Protein AF-A0A3D1B6G7-F1 (afdb_monomer)

Secondary structure (DSSP, 8-state):
---HHHHHHHHHHHHHHHHHTT-SS--HHHHHHHHHHHHTTT----HHHHHTT--HHHHHHHHHHHSPPPP-

pLDDT: mean 94.55, std 4.97, range [62.56, 98.38]

Structure (mmCIF, N/CA/C/O backbone):
data_AF-A0A3D1B6G7-F1
#
_entry.id   AF-A0A3D1B6G7-F1
#
loop_
_atom_site.group_PDB
_atom_site.id
_atom_site.type_symbol
_atom_site.label_atom_id
_atom_site.label_alt_id
_atom_site.label_comp_id
_atom_site.label_asym_id
_atom_site.label_entity_id
_atom_site.label_seq_id
_atom_site.pdbx_PDB_ins_code
_atom_site.Cartn_x
_atom_site.Cartn_y
_atom_site.Cartn_z
_atom_site.occupancy
_atom_site.B_iso_or_equiv
_atom_site.auth_seq_id
_atom_site.auth_comp_id
_atom_site.auth_asym_id
_atom_site.auth_atom_id
_atom_site.pdbx_PDB_model_num
ATOM 1 N N . GLY A 1 1 ? -0.379 2.632 13.999 1.00 82.12 1 GLY A N 1
ATOM 2 C CA . GLY A 1 1 ? 0.087 2.763 12.600 1.00 82.12 1 GLY A CA 1
ATOM 3 C C . GLY A 1 1 ? 0.328 1.393 11.983 1.00 82.12 1 GLY A C 1
ATOM 4 O O . GLY A 1 1 ? 0.359 0.417 12.718 1.00 82.12 1 GLY A O 1
ATOM 5 N N . ALA A 1 2 ? 0.512 1.305 10.663 1.00 91.50 2 ALA A N 1
ATOM 6 C CA . ALA A 1 2 ? 0.491 0.030 9.924 1.00 91.50 2 ALA A CA 1
ATOM 7 C C . ALA A 1 2 ? 1.698 -0.916 10.168 1.00 91.50 2 ALA A C 1
ATOM 9 O O . ALA A 1 2 ? 1.644 -2.102 9.824 1.00 91.50 2 ALA A O 1
ATOM 10 N N . GLY A 1 3 ? 2.773 -0.408 10.785 1.00 94.19 3 GLY A N 1
ATOM 11 C CA . GLY A 1 3 ? 3.959 -1.173 11.188 1.00 94.19 3 GLY A CA 1
ATOM 12 C C . GLY A 1 3 ? 4.876 -1.608 10.029 1.00 94.19 3 GLY A C 1
ATOM 13 O O . GLY A 1 3 ? 4.527 -1.463 8.856 1.00 94.19 3 GLY A O 1
ATOM 14 N N . PRO A 1 4 ? 6.049 -2.197 10.329 1.00 95.50 4 PRO A N 1
ATOM 15 C CA . PRO A 1 4 ? 7.060 -2.555 9.321 1.00 95.50 4 PRO A CA 1
ATOM 16 C C . PRO A 1 4 ? 6.592 -3.634 8.332 1.00 95.50 4 PRO A C 1
ATOM 18 O O . PRO A 1 4 ? 7.071 -3.725 7.207 1.00 95.50 4 PRO A O 1
ATOM 21 N N . ARG A 1 5 ? 5.607 -4.457 8.710 1.00 96.75 5 ARG A N 1
ATOM 22 C CA . ARG A 1 5 ? 5.026 -5.451 7.795 1.00 96.75 5 ARG A CA 1
ATOM 23 C C . ARG A 1 5 ? 4.241 -4.799 6.652 1.00 96.75 5 ARG A C 1
ATOM 25 O O . ARG A 1 5 ? 4.142 -5.398 5.586 1.00 96.75 5 ARG A O 1
ATOM 32 N N . ALA A 1 6 ? 3.684 -3.604 6.863 1.00 97.19 6 ALA A N 1
ATOM 33 C CA . ALA A 1 6 ? 2.953 -2.891 5.823 1.00 97.19 6 ALA A CA 1
ATOM 34 C C . ALA A 1 6 ? 3.889 -2.346 4.740 1.00 97.19 6 ALA A C 1
ATOM 36 O O . ALA A 1 6 ? 3.595 -2.512 3.562 1.00 97.19 6 ALA A O 1
ATOM 37 N N . SER A 1 7 ? 5.042 -1.777 5.110 1.00 95.62 7 SER A N 1
ATOM 38 C CA . SER A 1 7 ? 6.020 -1.288 4.128 1.00 95.62 7 SER A CA 1
ATOM 39 C C . SER A 1 7 ? 6.583 -2.425 3.272 1.00 95.62 7 SER A C 1
ATOM 41 O O . SER A 1 7 ? 6.634 -2.306 2.050 1.00 95.62 7 SER A O 1
ATOM 43 N N . ILE A 1 8 ? 6.908 -3.571 3.883 1.00 98.06 8 ILE A N 1
ATOM 44 C CA . ILE A 1 8 ? 7.343 -4.774 3.152 1.00 98.06 8 ILE A CA 1
ATOM 45 C C . ILE A 1 8 ? 6.257 -5.246 2.174 1.00 98.06 8 ILE A C 1
ATOM 47 O O . ILE A 1 8 ? 6.561 -5.565 1.023 1.00 98.06 8 ILE A O 1
ATOM 51 N N . ALA A 1 9 ? 4.996 -5.292 2.614 1.00 98.25 9 ALA A N 1
ATOM 52 C CA . ALA A 1 9 ? 3.879 -5.698 1.766 1.00 98.25 9 ALA A CA 1
ATOM 53 C C . ALA A 1 9 ? 3.652 -4.718 0.603 1.00 98.25 9 ALA A C 1
ATOM 55 O O . ALA A 1 9 ? 3.507 -5.171 -0.528 1.00 98.25 9 ALA A O 1
ATOM 56 N N . LEU A 1 10 ? 3.713 -3.402 0.844 1.00 97.56 10 LEU A N 1
ATOM 57 C CA . LEU A 1 10 ? 3.603 -2.380 -0.205 1.00 97.56 10 LEU A CA 1
ATOM 58 C C . LEU A 1 10 ? 4.659 -2.572 -1.294 1.00 97.56 10 LEU A C 1
ATOM 60 O O . LEU A 1 10 ? 4.310 -2.618 -2.468 1.00 97.56 10 LEU A O 1
ATOM 64 N N . VAL A 1 11 ? 5.930 -2.752 -0.921 1.00 97.81 11 VAL A N 1
ATOM 65 C CA . VAL A 1 11 ? 7.016 -2.950 -1.897 1.00 97.81 11 VAL A CA 1
ATOM 66 C C . VAL A 1 11 ? 6.814 -4.233 -2.705 1.00 97.81 11 VAL A C 1
ATOM 68 O O . VAL A 1 11 ? 6.995 -4.232 -3.922 1.00 97.81 11 VAL A O 1
ATOM 71 N N . ARG A 1 12 ? 6.418 -5.334 -2.053 1.00 98.38 12 ARG A N 1
ATOM 72 C CA . ARG A 1 12 ? 6.157 -6.612 -2.737 1.00 98.38 12 ARG A CA 1
ATOM 73 C C . ARG A 1 12 ? 4.989 -6.503 -3.716 1.00 98.38 12 ARG A C 1
ATOM 75 O O . ARG A 1 12 ? 5.128 -6.917 -4.864 1.00 98.38 12 ARG A O 1
ATOM 82 N N . CYS A 1 13 ? 3.872 -5.923 -3.286 1.00 98.38 13 CYS A N 1
ATOM 83 C CA . CYS A 1 13 ? 2.694 -5.739 -4.128 1.00 98.38 13 CYS A CA 1
ATOM 84 C C . CYS A 1 13 ? 2.965 -4.774 -5.289 1.00 98.38 13 CYS A C 1
ATOM 86 O O . CYS A 1 13 ? 2.576 -5.074 -6.412 1.00 98.38 13 CYS A O 1
ATOM 88 N N . ALA A 1 14 ? 3.691 -3.677 -5.055 1.00 98.12 14 ALA A N 1
ATOM 89 C CA . ALA A 1 14 ? 4.044 -2.722 -6.102 1.00 98.12 14 ALA A CA 1
ATOM 90 C C . ALA A 1 14 ? 4.938 -3.354 -7.183 1.00 98.12 14 ALA A C 1
ATOM 92 O O . ALA A 1 14 ? 4.692 -3.161 -8.369 1.00 98.12 14 ALA A O 1
ATOM 93 N N . ARG A 1 15 ? 5.921 -4.183 -6.799 1.00 98.31 15 ARG A N 1
ATOM 94 C CA . ARG A 1 15 ? 6.739 -4.954 -7.759 1.00 98.31 15 ARG A CA 1
ATOM 95 C C . ARG A 1 15 ? 5.903 -5.937 -8.575 1.00 98.31 15 ARG A C 1
ATOM 97 O O . ARG A 1 15 ? 6.068 -6.011 -9.786 1.00 98.31 15 ARG A O 1
ATOM 104 N N . ALA A 1 16 ? 4.994 -6.667 -7.927 1.00 98.12 16 ALA A N 1
ATOM 105 C CA . ALA A 1 16 ? 4.090 -7.576 -8.628 1.00 98.12 16 ALA A CA 1
ATOM 106 C C . ALA A 1 16 ? 3.179 -6.819 -9.607 1.00 98.12 16 ALA A C 1
ATOM 108 O O . ALA A 1 16 ? 2.976 -7.261 -10.731 1.00 98.12 16 ALA A O 1
ATOM 109 N N . ARG A 1 17 ? 2.666 -5.652 -9.205 1.00 98.25 17 ARG A N 1
ATOM 110 C CA . ARG A 1 17 ? 1.813 -4.804 -10.041 1.00 98.25 17 ARG A CA 1
ATOM 111 C C . ARG A 1 17 ? 2.569 -4.214 -11.237 1.00 98.25 17 ARG A C 1
ATOM 113 O O . ARG A 1 17 ? 2.034 -4.256 -12.340 1.00 98.25 17 ARG A O 1
ATOM 120 N N . ALA A 1 18 ? 3.811 -3.766 -11.041 1.00 98.25 18 ALA A N 1
ATOM 121 C CA . ALA A 1 18 ? 4.693 -3.331 -12.124 1.00 98.25 18 ALA A CA 1
ATOM 122 C C . ALA A 1 18 ? 4.924 -4.456 -13.146 1.00 98.25 1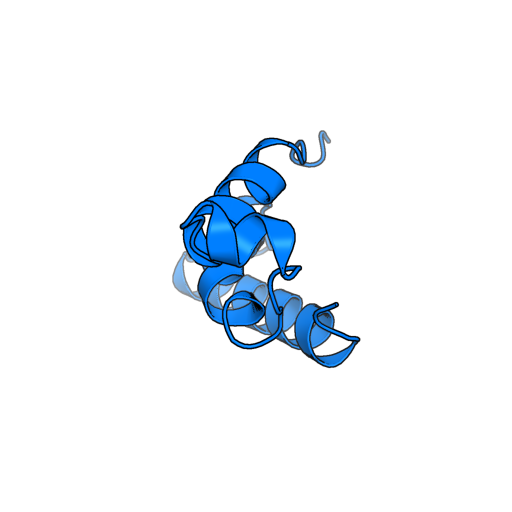8 ALA A C 1
ATOM 124 O O . ALA A 1 18 ? 4.734 -4.245 -14.342 1.00 98.25 18 ALA A O 1
ATOM 125 N N . LEU A 1 19 ? 5.219 -5.671 -12.667 1.00 98.06 19 LEU A N 1
ATOM 126 C CA . LEU A 1 19 ? 5.409 -6.845 -13.520 1.00 98.06 19 LEU A CA 1
ATOM 127 C C . LEU A 1 19 ? 4.141 -7.200 -14.311 1.00 98.06 19 LEU A C 1
ATOM 129 O O . LEU A 1 19 ? 4.208 -7.408 -15.517 1.00 98.06 19 LEU A O 1
ATOM 133 N N . LEU A 1 20 ? 2.975 -7.228 -13.655 1.00 97.50 20 LEU A N 1
ATOM 134 C CA . LEU A 1 20 ? 1.690 -7.518 -14.308 1.00 97.50 20 LEU A CA 1
ATOM 135 C C . LEU A 1 20 ? 1.294 -6.456 -15.344 1.00 97.50 20 LEU A C 1
ATOM 137 O O . LEU A 1 20 ? 0.586 -6.766 -16.297 1.00 97.50 20 LEU A O 1
ATOM 141 N N . ARG A 1 21 ? 1.753 -5.214 -15.169 1.00 96.44 21 ARG A N 1
ATOM 142 C CA . ARG A 1 21 ? 1.586 -4.115 -16.129 1.00 96.44 21 ARG A CA 1
ATOM 143 C C . ARG A 1 21 ? 2.603 -4.171 -17.284 1.00 96.44 21 ARG A C 1
ATOM 145 O O . ARG A 1 21 ? 2.484 -3.383 -18.216 1.00 96.44 21 ARG A O 1
ATOM 152 N N . GLY A 1 22 ? 3.587 -5.074 -17.236 1.00 97.19 22 GLY A N 1
ATOM 153 C CA . GLY A 1 22 ? 4.667 -5.179 -18.225 1.00 97.19 22 GLY A CA 1
ATOM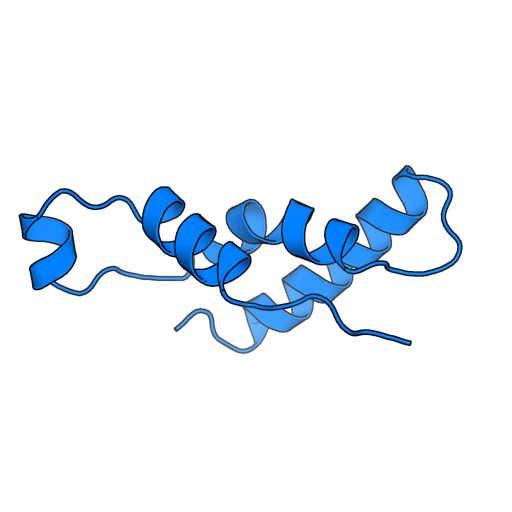 154 C C . GLY A 1 22 ? 5.754 -4.108 -18.080 1.00 97.19 22 GLY A C 1
ATOM 155 O O . GLY A 1 22 ? 6.417 -3.784 -19.058 1.00 97.19 22 GLY A O 1
ATOM 156 N N . GLY A 1 23 ? 5.901 -3.509 -16.893 1.00 95.62 23 GLY A N 1
ATOM 157 C CA . GLY A 1 23 ? 6.924 -2.503 -16.613 1.00 95.62 23 GLY A CA 1
ATOM 158 C C . GLY A 1 23 ? 8.180 -3.092 -15.971 1.00 95.62 23 GLY A C 1
ATOM 159 O O . GLY A 1 23 ? 8.090 -3.942 -15.085 1.00 95.62 23 GLY A O 1
ATOM 160 N N . ASP A 1 24 ? 9.343 -2.565 -16.351 1.00 95.81 24 ASP A N 1
ATOM 161 C CA . ASP A 1 24 ? 10.645 -2.994 -15.815 1.00 95.81 24 ASP A CA 1
ATOM 162 C C . ASP A 1 24 ? 10.957 -2.413 -14.427 1.00 95.81 24 ASP A C 1
ATOM 164 O O . ASP A 1 24 ? 11.836 -2.894 -13.709 1.00 95.81 24 ASP A O 1
ATOM 168 N N . PHE A 1 25 ? 10.238 -1.363 -14.027 1.00 96.19 25 PHE A N 1
ATOM 169 C CA . PHE A 1 25 ? 10.415 -0.686 -12.749 1.00 96.19 25 PHE A CA 1
ATOM 170 C C . PHE A 1 25 ? 9.079 -0.268 -12.135 1.00 96.19 25 PHE A C 1
ATOM 172 O O . PHE A 1 25 ? 8.069 -0.074 -12.816 1.00 96.19 25 PHE A O 1
ATOM 179 N N . VAL A 1 26 ? 9.098 -0.124 -10.810 1.00 97.19 26 VAL A N 1
ATOM 180 C CA . VAL A 1 26 ? 7.960 0.355 -10.022 1.00 97.19 26 VAL A CA 1
ATOM 181 C C . VAL A 1 26 ? 7.780 1.851 -10.250 1.00 97.19 26 VAL A C 1
ATOM 183 O O . VAL A 1 26 ? 8.721 2.620 -10.059 1.00 97.19 26 VAL A O 1
ATOM 186 N N . VAL A 1 27 ? 6.559 2.263 -10.587 1.00 95.50 27 VAL A N 1
ATOM 187 C CA . VAL A 1 27 ? 6.160 3.677 -10.611 1.00 95.50 27 VAL A CA 1
ATOM 188 C C . VAL A 1 27 ? 5.295 4.017 -9.387 1.00 95.50 27 VAL A C 1
ATOM 190 O O . VAL A 1 27 ? 4.760 3.109 -8.743 1.00 95.50 27 VAL A O 1
ATOM 193 N N . PRO A 1 28 ? 5.116 5.306 -9.037 1.00 94.94 28 PRO A N 1
ATOM 194 C CA . PRO A 1 28 ? 4.294 5.708 -7.891 1.00 94.94 28 PRO A CA 1
ATOM 195 C C . PRO A 1 28 ? 2.876 5.115 -7.900 1.00 94.94 28 PRO A C 1
ATOM 197 O O . PRO A 1 28 ? 2.377 4.703 -6.852 1.00 94.94 28 PRO A O 1
ATOM 200 N N . ASP A 1 29 ? 2.262 4.982 -9.075 1.00 94.44 29 ASP A N 1
ATOM 201 C CA . ASP A 1 29 ? 0.922 4.405 -9.238 1.00 94.44 29 ASP A CA 1
ATOM 202 C C . ASP A 1 29 ? 0.854 2.914 -8.883 1.00 94.44 29 ASP A C 1
ATOM 204 O O . ASP A 1 29 ? -0.182 2.435 -8.415 1.00 94.44 29 ASP A O 1
ATOM 208 N N . ASP A 1 30 ? 1.954 2.170 -9.036 1.00 97.00 30 ASP A N 1
ATOM 209 C CA . ASP A 1 30 ? 2.012 0.772 -8.606 1.00 97.00 30 ASP A CA 1
ATOM 210 C C . ASP A 1 30 ? 1.959 0.676 -7.070 1.00 97.00 30 ASP A C 1
ATOM 212 O O . ASP A 1 30 ? 1.336 -0.232 -6.520 1.00 97.00 30 ASP A O 1
ATOM 216 N N . VAL A 1 31 ? 2.555 1.644 -6.363 1.00 96.31 31 VAL A N 1
ATOM 217 C CA . VAL A 1 31 ? 2.493 1.734 -4.895 1.00 96.31 31 VAL A CA 1
ATOM 218 C C . VAL A 1 31 ? 1.112 2.205 -4.442 1.00 96.31 31 VAL A C 1
ATOM 220 O O . VAL A 1 31 ? 0.485 1.547 -3.606 1.00 96.31 31 VAL A O 1
ATOM 223 N N . LYS A 1 32 ? 0.608 3.312 -5.009 1.00 95.12 32 LYS A N 1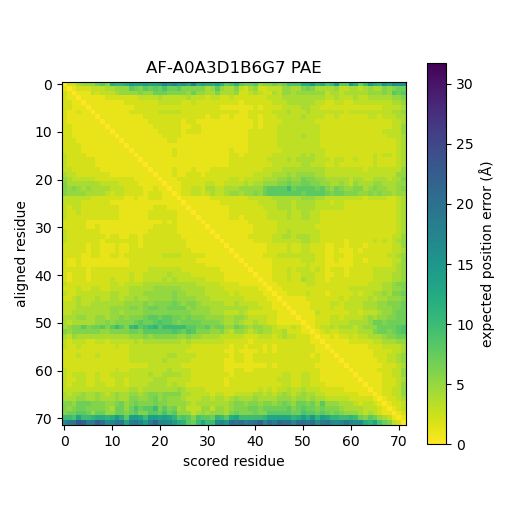
ATOM 224 C CA . LYS A 1 32 ? -0.706 3.876 -4.654 1.00 95.12 32 LYS A CA 1
ATOM 225 C C . LYS A 1 32 ? -1.836 2.881 -4.935 1.00 95.12 32 LYS A C 1
ATOM 227 O O . LYS A 1 32 ? -2.709 2.699 -4.090 1.00 95.12 32 LYS A O 1
ATOM 232 N N . GLY A 1 33 ? -1.766 2.149 -6.048 1.00 95.69 33 GLY A N 1
ATOM 233 C CA . GLY A 1 33 ? -2.752 1.129 -6.418 1.00 95.69 33 GLY A CA 1
ATOM 234 C C . GLY A 1 33 ? -2.844 -0.056 -5.448 1.00 95.69 33 GLY A C 1
ATOM 235 O O . GLY A 1 33 ? -3.875 -0.722 -5.391 1.00 95.69 33 GLY A O 1
ATOM 236 N N . CYS A 1 34 ? -1.803 -0.316 -4.652 1.00 97.06 34 CYS A N 1
ATOM 237 C CA . CYS A 1 34 ? -1.797 -1.380 -3.644 1.00 97.06 34 CYS A CA 1
ATOM 238 C C . CYS A 1 34 ? -2.080 -0.876 -2.219 1.00 97.06 34 CYS A C 1
ATOM 240 O O . CYS A 1 34 ? -2.252 -1.687 -1.304 1.00 97.06 34 CYS A O 1
ATOM 242 N N . ALA A 1 35 ? -2.150 0.441 -2.012 1.00 96.69 35 ALA A N 1
ATOM 243 C CA . ALA A 1 35 ? -2.170 1.044 -0.686 1.00 96.69 35 ALA A CA 1
ATOM 244 C C . ALA A 1 35 ? -3.385 0.629 0.149 1.00 96.69 35 ALA A C 1
ATOM 246 O O . ALA A 1 35 ? -3.213 0.131 1.259 1.00 96.69 35 ALA A O 1
ATOM 247 N N . LEU A 1 36 ? -4.604 0.732 -0.389 1.00 97.25 36 LEU A N 1
ATOM 248 C CA . LEU A 1 36 ? -5.803 0.340 0.359 1.00 97.25 36 LEU A CA 1
ATOM 249 C C . LEU A 1 36 ? -5.809 -1.152 0.697 1.00 97.25 36 LEU A C 1
ATOM 251 O O . LEU A 1 36 ? -6.141 -1.527 1.818 1.00 97.25 36 LEU A O 1
ATOM 255 N N . ALA A 1 37 ? -5.438 -2.020 -0.248 1.00 97.38 37 ALA A N 1
ATOM 256 C CA . ALA A 1 37 ? -5.393 -3.464 -0.011 1.00 97.38 37 ALA A CA 1
ATOM 257 C C . ALA A 1 37 ? -4.430 -3.826 1.134 1.00 97.38 37 ALA A C 1
ATOM 259 O O . ALA A 1 37 ? -4.743 -4.686 1.954 1.00 97.38 37 ALA A O 1
ATOM 260 N N . VAL A 1 38 ? -3.289 -3.134 1.229 1.00 97.81 38 VAL A N 1
ATOM 261 C CA . VAL A 1 38 ? -2.288 -3.377 2.274 1.00 97.81 38 VAL A CA 1
ATOM 262 C C . VAL A 1 38 ? -2.651 -2.706 3.600 1.00 97.81 38 VAL A C 1
ATOM 264 O O . VAL A 1 38 ? -2.432 -3.306 4.650 1.00 97.81 38 VAL A O 1
ATOM 267 N N . LEU A 1 39 ? -3.177 -1.480 3.583 1.00 97.44 39 LEU A N 1
ATOM 268 C CA . LEU A 1 39 ? -3.271 -0.629 4.774 1.00 97.44 39 LEU A CA 1
ATOM 269 C C . LEU A 1 39 ? -4.614 -0.711 5.507 1.00 97.44 39 LEU A C 1
ATOM 271 O O . LEU A 1 39 ? -4.611 -0.591 6.732 1.00 97.44 39 LEU A O 1
ATOM 275 N N . ARG A 1 40 ? -5.742 -0.940 4.815 1.00 96.56 40 ARG A N 1
ATOM 276 C CA . ARG A 1 40 ? -7.091 -0.760 5.399 1.00 96.56 40 ARG A CA 1
ATOM 277 C C . ARG A 1 40 ? -7.389 -1.628 6.620 1.00 96.56 40 ARG A C 1
ATOM 279 O O . ARG A 1 40 ? -8.110 -1.229 7.519 1.00 96.56 40 ARG A O 1
ATOM 286 N N . HIS A 1 41 ? -6.778 -2.805 6.686 1.00 95.88 41 HIS A N 1
ATOM 287 C CA . HIS A 1 41 ? -6.938 -3.751 7.794 1.00 95.88 41 HIS A CA 1
ATOM 288 C C . HIS A 1 41 ? -5.818 -3.634 8.846 1.00 95.88 41 HIS A C 1
ATOM 290 O O . HIS A 1 41 ? -5.702 -4.478 9.733 1.00 95.88 41 HIS A O 1
ATOM 296 N N . ARG A 1 42 ? -4.936 -2.632 8.724 1.00 95.94 42 ARG A N 1
ATOM 297 C CA . ARG A 1 42 ? -3.732 -2.451 9.559 1.00 95.94 42 ARG A CA 1
ATOM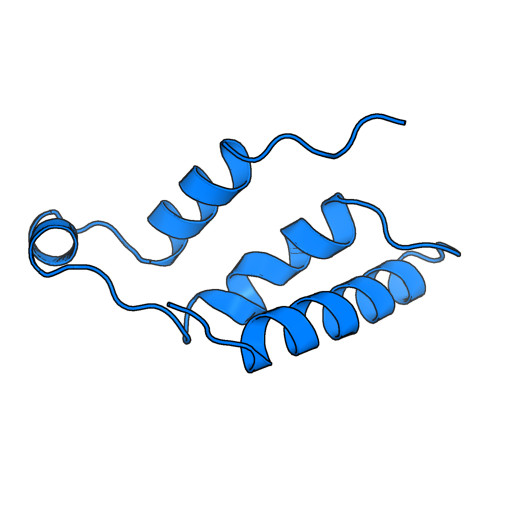 298 C C . ARG A 1 42 ? -3.711 -1.146 10.338 1.00 95.94 42 ARG A C 1
ATOM 300 O O . ARG A 1 42 ? -2.775 -0.900 11.100 1.00 95.94 42 ARG A O 1
ATOM 307 N N . VAL A 1 43 ? -4.699 -0.295 10.119 1.00 94.56 43 VAL A N 1
ATOM 308 C CA . VAL A 1 43 ? -4.863 0.972 10.821 1.00 94.56 43 VAL A CA 1
ATOM 309 C C . VAL A 1 43 ? -6.167 0.937 11.603 1.00 94.56 43 VAL A C 1
ATOM 311 O O . VAL A 1 43 ? -7.059 0.146 11.311 1.00 94.56 43 VAL A O 1
ATOM 314 N N . ARG A 1 44 ? -6.244 1.767 12.636 1.00 93.38 44 ARG A N 1
ATOM 315 C CA . ARG A 1 44 ? -7.465 2.011 13.394 1.00 93.38 44 ARG A CA 1
ATOM 316 C C . ARG A 1 44 ? -7.707 3.507 13.385 1.00 93.38 44 ARG A C 1
ATOM 318 O O . ARG A 1 44 ? -6.737 4.268 13.427 1.00 93.38 44 ARG A O 1
ATOM 325 N N . LEU A 1 45 ? -8.973 3.885 13.307 1.00 93.81 45 LEU A N 1
ATOM 326 C CA . LEU A 1 45 ? -9.387 5.265 13.491 1.00 93.81 45 LEU A CA 1
ATOM 327 C C . LEU A 1 45 ? -9.181 5.660 14.949 1.00 93.81 45 LEU A C 1
ATOM 329 O O . LEU A 1 45 ? -9.172 4.805 15.843 1.00 93.81 45 LEU A O 1
ATOM 333 N N . SER A 1 46 ? -8.981 6.951 15.175 1.00 93.69 46 SER A N 1
ATOM 334 C CA . SER A 1 46 ? -9.149 7.494 16.513 1.00 93.69 46 SER A CA 1
ATOM 335 C C . SER A 1 46 ? -10.648 7.517 16.858 1.00 93.69 46 SER A C 1
ATOM 337 O O . SER A 1 46 ? -11.475 7.521 15.940 1.00 93.69 46 SER A O 1
ATOM 339 N N . PRO A 1 47 ? -11.020 7.509 18.149 1.00 93.81 47 PRO A N 1
ATOM 340 C CA . PRO A 1 47 ? -12.424 7.533 18.558 1.00 93.81 47 PRO A CA 1
ATOM 341 C C . PRO A 1 47 ? -13.213 8.700 17.952 1.00 93.81 47 PRO A C 1
ATOM 343 O O . PRO A 1 47 ? -14.375 8.538 17.601 1.00 93.81 47 PRO A O 1
ATOM 346 N N . GLU A 1 48 ? -12.575 9.858 17.788 1.00 94.88 48 GLU A N 1
ATOM 347 C CA . GLU A 1 48 ? -13.196 11.066 17.242 1.00 94.88 48 GLU A CA 1
ATOM 348 C C . GLU A 1 48 ? -13.654 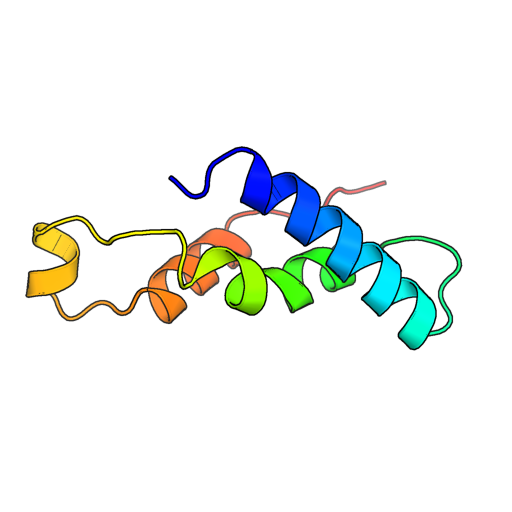10.849 15.792 1.00 94.88 48 GLU A C 1
ATOM 350 O O . GLU A 1 48 ? -14.808 11.107 15.461 1.00 94.88 48 GLU A O 1
ATOM 355 N N . LEU A 1 49 ? -12.783 10.282 14.950 1.00 92.56 49 LEU A N 1
ATOM 356 C CA . LEU A 1 49 ? -13.085 10.007 13.540 1.00 92.56 49 LEU A CA 1
ATOM 357 C C . LEU A 1 49 ? -14.131 8.899 13.356 1.00 92.56 49 LEU A C 1
ATOM 359 O O . LEU A 1 49 ? -14.882 8.920 12.380 1.00 92.56 49 LEU A O 1
ATOM 363 N N . ASP A 1 50 ? -14.169 7.933 14.276 1.00 91.62 50 ASP A N 1
ATOM 364 C CA . ASP A 1 50 ? -15.157 6.848 14.267 1.00 91.62 50 ASP A CA 1
ATOM 365 C C . ASP A 1 50 ? -16.564 7.384 14.590 1.00 91.62 50 ASP A C 1
ATOM 367 O O . ASP A 1 50 ? -17.534 7.041 13.915 1.00 91.62 50 ASP A O 1
ATOM 371 N N . ILE A 1 51 ? -16.670 8.310 15.555 1.00 94.38 51 ILE A N 1
ATOM 372 C CA . ILE A 1 51 ? -17.927 8.998 15.906 1.00 94.38 51 ILE A CA 1
ATOM 373 C C . ILE A 1 51 ? -18.432 9.872 14.749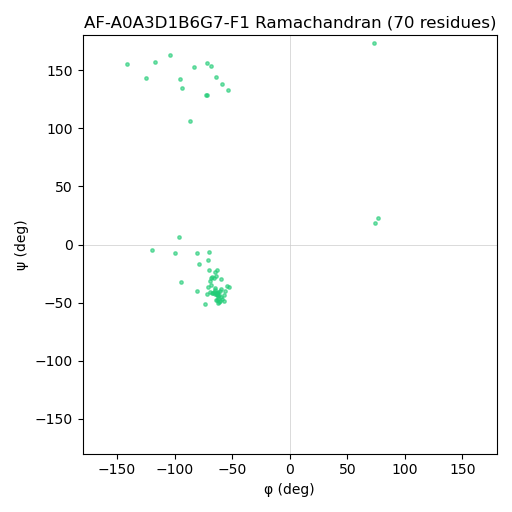 1.00 94.38 51 ILE A C 1
ATOM 375 O O . ILE A 1 51 ? -19.635 9.926 14.499 1.00 94.38 51 ILE A O 1
ATOM 379 N N . GLU A 1 52 ? -17.528 10.528 14.021 1.00 93.44 52 GLU A N 1
ATOM 380 C CA . GLU A 1 52 ? -17.854 11.323 12.828 1.00 93.44 52 GLU A CA 1
ATOM 381 C C . GLU A 1 52 ? -18.295 10.467 11.623 1.00 93.44 52 GLU A C 1
ATOM 383 O O . GLU A 1 52 ? -18.723 11.009 10.603 1.00 93.44 52 GLU A O 1
ATOM 388 N N . GLY A 1 53 ? -18.217 9.134 11.719 1.00 92.38 53 GLY A N 1
ATOM 389 C CA . GLY A 1 53 ? -18.616 8.212 10.654 1.00 92.38 53 GLY A CA 1
ATOM 390 C C . GLY A 1 53 ? -17.629 8.155 9.484 1.00 92.38 53 GLY A C 1
ATOM 391 O O . GLY A 1 53 ? -17.986 7.699 8.395 1.00 92.38 53 GLY A O 1
ATOM 392 N N . THR A 1 54 ? -16.389 8.610 9.685 1.00 94.38 54 THR A N 1
ATOM 393 C CA . THR A 1 54 ? -15.341 8.536 8.663 1.00 94.38 54 THR A CA 1
ATOM 394 C C . THR A 1 54 ? -14.893 7.089 8.499 1.00 94.38 54 THR A C 1
ATOM 396 O O . THR A 1 54 ? -14.526 6.433 9.466 1.00 94.38 54 THR A O 1
ATOM 399 N N . SER A 1 55 ? -14.863 6.565 7.274 1.00 95.75 55 SER A N 1
ATOM 400 C CA . SER A 1 55 ? -14.331 5.219 7.032 1.00 95.75 55 SER A CA 1
ATOM 401 C C . SER A 1 55 ? -12.803 5.214 6.909 1.00 95.75 55 SER A C 1
ATOM 403 O O . SER A 1 55 ? 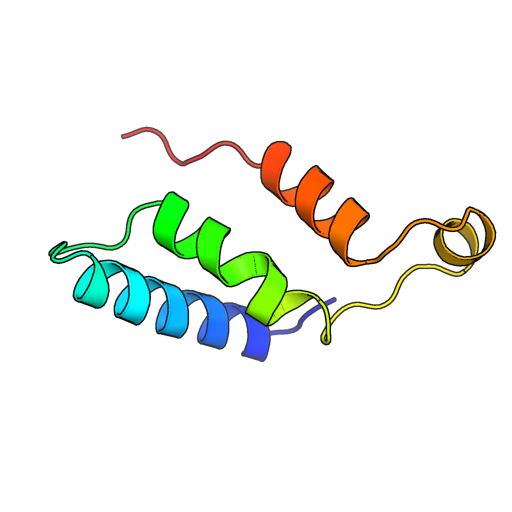-12.182 6.169 6.436 1.00 95.75 55 SER A O 1
ATOM 405 N N . VAL A 1 56 ? -12.181 4.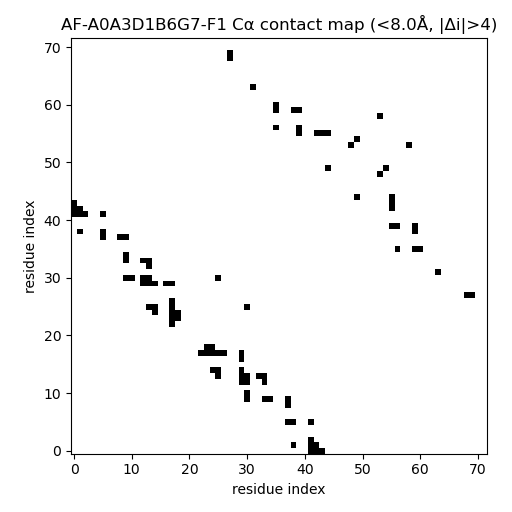082 7.255 1.00 95.81 56 VAL A N 1
ATOM 406 C CA . VAL A 1 56 ? -10.735 3.870 7.060 1.00 95.81 56 VAL A CA 1
ATOM 407 C C . VAL A 1 56 ? -10.319 4.073 5.599 1.00 95.81 56 VAL A C 1
ATOM 409 O O . VAL A 1 56 ? -9.268 4.656 5.341 1.00 95.81 56 VAL A O 1
ATOM 412 N N . ASP A 1 57 ? -11.131 3.616 4.643 1.00 96.69 57 ASP A N 1
ATOM 413 C CA . ASP A 1 57 ? -10.817 3.739 3.217 1.00 96.69 57 ASP A CA 1
ATOM 414 C C . ASP A 1 57 ? -10.835 5.208 2.760 1.00 96.69 57 ASP A C 1
ATOM 416 O O . ASP A 1 57 ? -9.913 5.620 2.056 1.00 96.69 57 ASP A O 1
ATOM 420 N N . GLN A 1 58 ? -11.809 6.011 3.213 1.00 95.75 58 GLN A N 1
ATOM 421 C CA . GLN A 1 58 ? -11.856 7.455 2.932 1.00 95.75 58 GLN A CA 1
ATOM 422 C C . GLN A 1 58 ? -10.622 8.174 3.487 1.00 95.75 58 GLN A C 1
ATOM 424 O O . GLN A 1 58 ? -9.956 8.906 2.757 1.00 95.75 58 GLN A O 1
ATOM 429 N N . LEU A 1 59 ? -10.271 7.915 4.751 1.00 94.75 59 LEU A N 1
ATOM 430 C CA . LEU A 1 59 ? -9.105 8.535 5.382 1.00 94.75 59 LEU A CA 1
ATOM 431 C C . LEU A 1 59 ? -7.806 8.169 4.651 1.00 94.75 59 LEU A C 1
ATOM 433 O O . LEU A 1 59 ? -6.954 9.020 4.401 1.00 94.75 59 LEU A O 1
ATOM 437 N N . LEU A 1 60 ? -7.642 6.896 4.282 1.00 95.69 60 LEU A N 1
ATOM 438 C CA . LEU A 1 60 ? -6.464 6.446 3.544 1.00 95.69 60 LEU A CA 1
ATOM 439 C C . LEU A 1 60 ? -6.384 7.068 2.145 1.00 95.69 60 LEU A C 1
ATOM 441 O O . LEU A 1 60 ? -5.287 7.424 1.723 1.00 95.69 60 LEU A O 1
ATOM 445 N N . GLN A 1 61 ? -7.505 7.218 1.434 1.00 95.50 61 GLN A N 1
ATOM 446 C CA . GLN A 1 61 ? -7.539 7.895 0.133 1.00 95.50 61 GLN A CA 1
ATOM 447 C C . GLN A 1 61 ? -7.102 9.359 0.255 1.00 95.50 61 GLN A C 1
ATOM 449 O O . GLN A 1 61 ? -6.173 9.765 -0.441 1.00 95.50 61 GLN A O 1
ATOM 454 N N . GLN A 1 62 ? -7.672 10.102 1.208 1.00 94.38 62 GLN A N 1
ATOM 455 C CA . GLN A 1 62 ? -7.303 11.497 1.469 1.00 94.38 62 GLN A CA 1
ATOM 456 C C . GLN A 1 62 ? -5.809 11.647 1.786 1.00 94.38 62 GLN A C 1
ATOM 458 O O . GLN A 1 62 ? -5.136 12.530 1.254 1.00 94.38 62 GLN A O 1
ATOM 463 N N . LEU A 1 63 ? -5.253 10.756 2.612 1.00 93.50 63 LEU A N 1
ATOM 464 C CA . LEU A 1 63 ? -3.822 10.765 2.923 1.00 93.50 63 LEU A CA 1
ATOM 465 C C . LEU A 1 63 ? -2.962 10.499 1.679 1.00 93.50 63 LEU A C 1
ATOM 467 O O . LEU A 1 63 ? -1.939 11.149 1.490 1.00 93.50 63 LEU A O 1
ATOM 471 N N . LEU A 1 64 ? -3.357 9.562 0.815 1.00 93.31 64 LEU A N 1
ATOM 472 C CA . LEU A 1 64 ? -2.608 9.229 -0.405 1.00 93.31 64 LEU A CA 1
ATOM 473 C C . LEU A 1 64 ? -2.631 10.348 -1.457 1.00 93.31 64 LEU A C 1
ATOM 475 O O . LEU A 1 64 ? -1.689 10.454 -2.252 1.00 93.31 64 LEU A O 1
ATOM 479 N N . GLU A 1 65 ? -3.686 11.160 -1.474 1.00 92.50 65 GLU A N 1
ATOM 480 C CA . GLU A 1 65 ? -3.811 12.346 -2.329 1.00 92.50 65 GLU A CA 1
ATOM 481 C C . GLU A 1 65 ? -2.872 13.472 -1.885 1.00 92.50 65 GLU A C 1
ATOM 483 O O . GLU A 1 65 ? -2.269 14.136 -2.726 1.00 92.50 65 GLU A O 1
ATOM 488 N N . GLN A 1 66 ? -2.669 13.635 -0.575 1.00 94.00 66 GLN A N 1
ATOM 489 C CA . GLN A 1 66 ? -1.765 14.647 -0.015 1.00 94.00 66 GLN A CA 1
ATOM 490 C C . GLN A 1 66 ? -0.281 14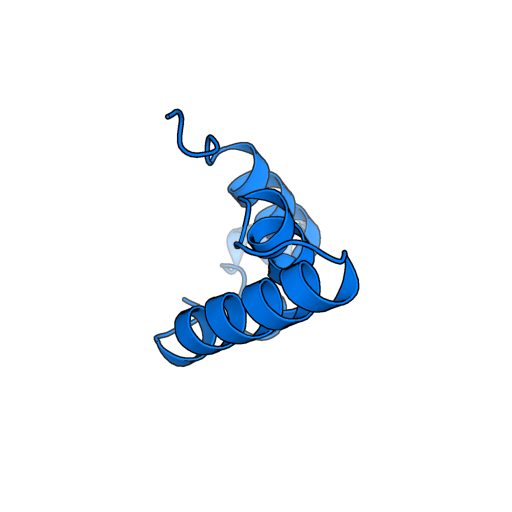.343 -0.274 1.00 94.00 66 GLN A C 1
ATOM 492 O O . GLN A 1 66 ? 0.556 15.247 -0.256 1.00 94.00 66 GLN A O 1
ATOM 497 N N . ILE A 1 67 ? 0.069 13.078 -0.528 1.00 90.31 67 ILE A N 1
ATOM 498 C CA . ILE A 1 67 ? 1.447 12.686 -0.829 1.00 90.31 67 ILE A CA 1
ATOM 499 C C . ILE A 1 67 ? 1.722 12.840 -2.327 1.00 90.31 67 ILE A C 1
ATOM 501 O O . ILE A 1 67 ? 1.301 12.024 -3.162 1.00 90.31 67 ILE A O 1
ATOM 505 N N . ALA A 1 68 ? 2.492 13.877 -2.659 1.00 89.62 68 ALA A N 1
ATOM 506 C CA . ALA A 1 68 ? 3.003 14.096 -4.004 1.00 89.62 68 ALA A CA 1
ATOM 507 C C . ALA A 1 68 ? 3.852 12.902 -4.468 1.00 89.62 68 ALA A C 1
ATOM 509 O O . ALA A 1 68 ? 4.666 12.360 -3.717 1.00 89.62 68 ALA A O 1
ATOM 510 N N . ALA A 1 69 ? 3.670 12.499 -5.727 1.00 87.75 69 ALA A N 1
ATOM 511 C CA . ALA A 1 69 ? 4.560 11.529 -6.345 1.00 87.75 69 ALA A CA 1
ATOM 512 C C . ALA A 1 69 ? 5.985 12.118 -6.445 1.00 87.75 69 ALA A C 1
ATOM 514 O O . ALA A 1 69 ? 6.124 13.322 -6.693 1.00 87.75 69 ALA A O 1
ATOM 515 N N . PRO A 1 70 ? 7.040 11.300 -6.269 1.00 86.69 70 PRO A N 1
ATOM 516 C CA . PRO A 1 70 ? 8.408 11.731 -6.523 1.00 86.69 70 PRO A CA 1
ATOM 517 C C . PRO A 1 70 ? 8.536 12.310 -7.935 1.00 86.69 70 PRO A C 1
ATOM 519 O O . PRO A 1 70 ? 8.050 11.714 -8.897 1.00 86.69 70 PRO A O 1
ATOM 522 N N . ARG A 1 71 ? 9.183 13.471 -8.046 1.00 82.81 71 ARG A N 1
ATOM 523 C CA . ARG A 1 71 ? 9.583 14.066 -9.325 1.00 82.81 71 ARG A CA 1
ATOM 524 C C . ARG A 1 71 ? 11.018 13.626 -9.619 1.00 82.81 71 ARG A C 1
ATOM 526 O O . ARG A 1 71 ? 11.829 13.615 -8.693 1.00 82.81 71 ARG A O 1
ATOM 533 N N . LEU A 1 72 ? 11.275 13.212 -10.860 1.00 62.56 72 LEU A N 1
ATOM 534 C CA . LEU A 1 72 ? 12.626 12.948 -11.369 1.00 62.56 72 LEU A CA 1
ATOM 535 C C . LEU A 1 72 ? 13.363 14.265 -11.623 1.00 62.56 72 LEU A C 1
ATOM 537 O O . LEU A 1 72 ? 12.679 15.235 -12.027 1.00 62.56 72 LEU A O 1
#

Foldseek 3Di:
DQDPVLVVVLVVQQVVQCVVVVHPDGFPCSSVVCNCVSPQVRDDDDPVCVVVVHHSSNVSVVVSVPDDGDDD

Sequence (72 aa):
GAGPRASIALVRCARARALLRGGDFVVPDDVKGCALAVLRHRVRLSPELDIEGTSVDQLLQQLLEQIAAPRL

Radius of gyration: 13.73 Å; Cα contacts (8 Å, |Δi|>4): 54; chains: 1; bounding box: 31×22×37 Å

Mean predicted aligned error: 3.13 Å

Solvent-accessible surface area (backbone atoms only — not comparable to full-atom values): 4333 Å² total; per-residue (Å²): 116,57,58,74,68,38,58,57,47,42,56,53,48,10,49,51,46,16,50,77,70,73,40,97,58,70,50,68,64,30,40,60,72,36,40,63,83,59,42,56,88,42,51,76,77,55,73,69,46,51,73,72,65,58,50,64,64,60,55,50,50,56,53,56,67,72,52,75,71,89,79,132

Nearest PDB structures (foldseek):
  2r44-assembly1_A  TM=9.164E-01  e=3.656E-04  Cytophaga hutchinsonii ATCC 33406
  6l8d-assembly1_C  TM=9.123E-01  e=2.836E-01  Synechocystis sp. PCC 6803 substr. Kazusa
  6l8d-assembly1_E  TM=7.444E-01  e=2.836E-01  Synechocystis sp. PCC 6803 substr. Kazusa
  6l8d-assembly1_B  TM=7.489E-01  e=3.917E-01  Synechocystis sp. PCC 6803 substr. Kazusa